Protein AF-A0A838PB51-F1 (afdb_monomer)

Mean predicted aligned error: 17.93 Å

pLDDT: mean 70.6, std 18.44, range [37.28, 97.88]

Radius of gyration: 34.93 Å; Cα contacts (8 Å, |Δi|>4): 74; chains: 1; bounding box: 32×24×112 Å

Sequence (88 aa):
MNTAQFSQRVGVLFLFGAFLVTLSQPAASSLAQRLDDESARLFDYERSIGFDLKEESAKEQEGVTIRDLNYAASTQQRGRVKAYLVQP

Nearest PDB structures (foldseek):
  3qcm-assembly2_B  TM=8.103E-01  e=2.106E-01  Homo sapiens
  7r7d-assembly2_B  TM=7.563E-01  e=3.058E-01  Homo sapiens
  6e8r-assembly2_B  TM=5.870E-01  e=3.058E-01  Homo sapiens
  5aig-assembly2_B  TM=4.122E-01  e=1.128E+00  unidentified
  6xt9-assembly1_I  TM=1.774E-01  e=7.744E+00  Homo sapiens

Foldseek 3Di:
DDDDDDDDDDPDPPPPPPPPPPPPDPPPPPVVVVVVVVVVVVPPAPPVDDWDKDWPDWDDDPNKIKTWMWIADSDNVPGIDIDIDIGD

Solvent-accessible surface area (backbone atoms only — not comparable to full-atom values): 6003 Å² total; per-residue (Å²): 138,84,91,84,90,88,88,84,90,89,85,80,85,79,77,77,77,73,77,76,75,77,79,78,70,81,86,68,69,67,65,58,58,53,52,55,60,54,57,56,59,77,68,69,62,55,82,88,58,78,89,52,74,43,78,79,46,76,45,81,52,98,78,27,39,41,29,38,32,36,32,61,42,78,45,86,88,72,47,66,44,80,49,75,50,79,41,113

Structure (mmCIF, N/CA/C/O backbone):
data_AF-A0A838PB51-F1
#
_entry.id   AF-A0A838PB51-F1
#
loop_
_atom_site.group_PDB
_atom_site.id
_atom_site.type_symbol
_atom_site.label_atom_id
_atom_site.label_alt_id
_atom_site.label_comp_id
_atom_site.label_asym_id
_atom_site.label_entity_id
_atom_site.label_seq_id
_atom_site.pdbx_PDB_ins_code
_atom_site.Cartn_x
_atom_site.Cartn_y
_atom_site.Cartn_z
_atom_site.occupancy
_atom_site.B_iso_or_equiv
_atom_site.auth_seq_id
_atom_site.auth_comp_id
_atom_site.auth_asym_id
_atom_site.auth_atom_id
_atom_site.pdbx_PDB_model_num
ATOM 1 N N . MET A 1 1 ? -13.691 -1.410 -96.669 1.00 37.28 1 MET A N 1
ATOM 2 C CA . MET A 1 1 ? -12.509 -0.725 -96.107 1.00 37.28 1 MET A CA 1
ATOM 3 C C . MET A 1 1 ? -12.945 0.607 -95.520 1.00 37.28 1 MET A C 1
ATOM 5 O O . MET A 1 1 ? -13.535 1.404 -96.231 1.00 37.28 1 MET A O 1
ATOM 9 N N . ASN A 1 2 ? -12.656 0.760 -94.228 1.00 39.94 2 ASN A N 1
ATOM 10 C CA . ASN A 1 2 ? -12.482 1.971 -93.421 1.00 39.94 2 ASN A CA 1
ATOM 11 C C . ASN A 1 2 ? -13.639 2.959 -93.203 1.00 39.94 2 ASN A C 1
ATOM 13 O O . ASN A 1 2 ? -13.817 3.953 -93.895 1.00 39.94 2 ASN A O 1
ATOM 17 N N . THR A 1 3 ? -14.302 2.703 -92.076 1.00 49.16 3 THR A N 1
ATOM 18 C CA . THR A 1 3 ? -14.864 3.649 -91.110 1.00 49.16 3 THR A CA 1
ATOM 19 C C . THR A 1 3 ? -13.807 4.620 -90.568 1.00 49.16 3 THR A C 1
ATOM 21 O O . THR A 1 3 ? -12.843 4.185 -89.939 1.00 49.16 3 THR A O 1
ATOM 24 N N . ALA A 1 4 ? -14.009 5.926 -90.716 1.00 49.69 4 ALA A N 1
ATOM 25 C CA . ALA A 1 4 ? -13.370 6.920 -89.857 1.00 49.69 4 ALA A CA 1
ATOM 26 C C . ALA A 1 4 ? -14.166 8.220 -89.919 1.00 49.69 4 ALA A C 1
ATOM 28 O O . ALA A 1 4 ? -14.128 8.887 -90.942 1.00 49.69 4 ALA A O 1
ATOM 29 N N . GLN A 1 5 ? -14.883 8.545 -88.843 1.00 53.94 5 GLN A N 1
ATOM 30 C CA . GLN A 1 5 ? -15.156 9.907 -88.359 1.00 53.94 5 GLN A CA 1
ATOM 31 C C . GLN A 1 5 ? -16.293 9.855 -87.336 1.00 53.94 5 GLN A C 1
ATOM 33 O O . GLN A 1 5 ? -17.424 10.216 -87.630 1.00 53.94 5 GLN A O 1
ATOM 38 N N . PHE A 1 6 ? -16.007 9.392 -86.120 1.00 51.19 6 PHE A N 1
ATOM 39 C CA . PHE A 1 6 ? -16.873 9.714 -84.983 1.00 51.19 6 PHE A CA 1
ATOM 40 C C . PHE A 1 6 ? -16.136 9.501 -83.660 1.00 51.19 6 PHE A C 1
ATOM 42 O O . PHE A 1 6 ? -16.434 8.582 -82.913 1.00 51.19 6 PHE A O 1
ATOM 49 N N . SER A 1 7 ? -15.106 10.304 -83.393 1.00 52.72 7 SER A N 1
ATOM 50 C CA . SER A 1 7 ? -14.461 10.309 -82.071 1.00 52.72 7 SER A CA 1
ATOM 51 C C . SER A 1 7 ? -13.766 11.636 -81.806 1.00 52.72 7 SER A C 1
ATOM 53 O O . SER A 1 7 ? -12.548 11.733 -81.719 1.00 52.72 7 SER A O 1
ATOM 55 N N . GLN A 1 8 ? -14.557 12.695 -81.688 1.00 53.59 8 GLN A N 1
ATOM 56 C CA . GLN A 1 8 ? -14.153 13.897 -80.970 1.00 53.59 8 GLN A CA 1
ATOM 57 C C . GLN A 1 8 ? -15.381 14.389 -80.210 1.00 53.59 8 GLN A C 1
ATOM 59 O O . GLN A 1 8 ? -16.463 14.418 -80.787 1.00 53.59 8 GLN A O 1
ATOM 64 N N . ARG A 1 9 ? -15.189 14.818 -78.956 1.00 51.44 9 ARG A N 1
ATOM 65 C CA . ARG A 1 9 ? -16.181 15.420 -78.033 1.00 51.44 9 ARG A CA 1
ATOM 66 C C . ARG A 1 9 ? -16.796 14.519 -76.952 1.00 51.44 9 ARG A C 1
ATOM 68 O O . ARG A 1 9 ? -17.930 14.755 -76.570 1.00 51.44 9 ARG A O 1
ATOM 75 N N . VAL A 1 10 ? -16.065 13.572 -76.360 1.00 51.94 10 VAL A N 1
ATOM 76 C CA . VAL A 1 10 ? -16.452 13.043 -75.027 1.00 51.94 10 VAL A CA 1
ATOM 77 C C . VAL A 1 10 ? -15.210 12.731 -74.185 1.00 51.94 10 VAL A C 1
ATOM 79 O O . VAL A 1 10 ? -14.968 11.596 -73.802 1.00 51.94 10 VAL A O 1
ATOM 82 N N . GLY A 1 11 ? -14.350 13.722 -73.948 1.00 48.78 11 GLY A N 1
ATOM 83 C CA . GLY A 1 11 ? -13.067 13.474 -73.275 1.00 48.78 11 GLY A CA 1
ATOM 84 C C . GLY A 1 11 ? -12.572 14.599 -72.379 1.00 48.78 11 GLY A C 1
ATOM 85 O O . GLY A 1 11 ? -11.368 14.730 -72.224 1.00 48.78 11 GLY A O 1
ATOM 86 N N . VAL A 1 12 ? -13.455 15.452 -71.843 1.00 52.06 12 VAL A N 1
ATOM 87 C CA . VAL A 1 12 ? -13.011 16.614 -71.039 1.00 52.06 12 VAL A CA 1
ATOM 88 C C . VAL A 1 12 ? -13.664 16.703 -69.652 1.00 52.06 12 VAL A C 1
ATOM 90 O O . VAL A 1 12 ? -13.188 17.449 -68.808 1.00 52.06 12 VAL A O 1
ATOM 93 N N . LEU A 1 13 ? -14.686 15.905 -69.327 1.00 49.62 13 LEU A N 1
ATOM 94 C CA . LEU A 1 13 ? -15.453 16.105 -68.082 1.00 49.62 13 LEU A CA 1
ATOM 95 C C . LEU A 1 13 ? -15.172 15.123 -66.934 1.00 49.62 13 LEU A C 1
ATOM 97 O O . LEU A 1 13 ? -15.816 15.227 -65.898 1.00 49.62 13 LEU A O 1
ATOM 101 N N . PHE A 1 14 ? -14.195 14.220 -67.058 1.00 50.78 14 PHE A N 1
ATOM 102 C CA . PHE A 1 14 ? -13.918 13.224 -66.006 1.00 50.78 14 PHE A CA 1
ATOM 103 C C . PHE A 1 14 ? -12.637 13.449 -65.189 1.00 50.78 14 PHE A C 1
ATOM 105 O O . PHE A 1 14 ? -12.340 12.646 -64.311 1.00 50.78 14 PHE A O 1
ATOM 112 N N . LEU A 1 15 ? -11.891 14.538 -65.409 1.00 50.09 15 LEU A N 1
ATOM 113 C CA . LEU A 1 15 ? -10.612 14.767 -64.712 1.00 50.09 15 LEU A CA 1
ATOM 114 C C . LEU A 1 15 ? -10.656 15.777 -63.554 1.00 50.09 15 LEU A C 1
ATOM 116 O O . LEU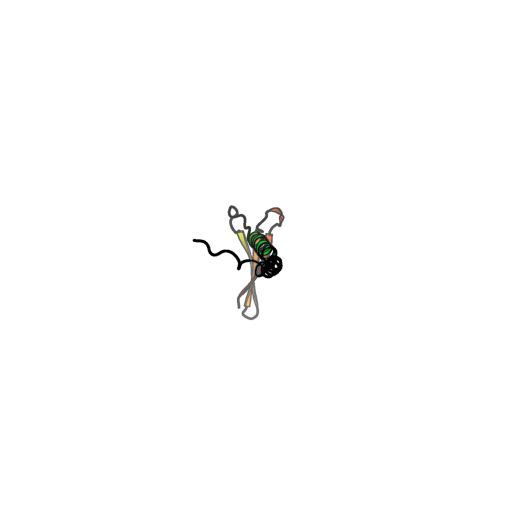 A 1 15 ? -9.666 15.906 -62.843 1.00 50.09 15 LEU A O 1
ATOM 120 N N . PHE A 1 16 ? -11.785 16.445 -63.296 1.00 48.81 16 PHE A N 1
ATOM 121 C CA . PHE A 1 16 ? -11.890 17.412 -62.186 1.00 48.81 16 PHE A CA 1
ATOM 122 C C . PHE A 1 16 ? -12.507 16.854 -60.892 1.00 48.81 16 PHE A C 1
ATOM 124 O O . PHE A 1 16 ? -12.414 17.497 -59.852 1.00 48.81 16 PHE A O 1
ATOM 131 N N . GLY A 1 17 ? -13.101 15.656 -60.914 1.00 46.88 17 GLY A N 1
ATOM 132 C CA . GLY A 1 17 ? -13.761 15.075 -59.733 1.00 46.88 17 GLY A CA 1
ATOM 133 C C . GLY A 1 17 ? -12.836 14.337 -58.758 1.00 46.88 17 GLY A C 1
ATOM 134 O O . GLY A 1 17 ? -13.224 14.089 -57.621 1.00 46.88 17 GLY A O 1
ATOM 135 N N . ALA A 1 18 ? -11.617 13.981 -59.172 1.00 51.06 18 ALA A N 1
ATOM 136 C CA . ALA A 1 18 ? -10.751 13.090 -58.393 1.00 51.06 18 ALA A CA 1
ATOM 137 C C . ALA A 1 18 ? -9.777 13.810 -57.440 1.00 51.06 18 ALA A C 1
ATOM 139 O O . ALA A 1 18 ? -9.134 13.154 -56.626 1.00 51.06 18 ALA A O 1
ATOM 140 N N . PHE A 1 19 ? -9.656 15.140 -57.510 1.00 50.53 19 PHE A N 1
ATOM 141 C CA . PHE A 1 19 ? -8.626 15.871 -56.755 1.00 50.53 19 PHE A CA 1
ATOM 142 C C . PHE A 1 19 ? -9.070 16.341 -55.357 1.00 50.53 19 PHE A C 1
ATOM 144 O O . PHE A 1 19 ? -8.243 16.777 -54.565 1.00 50.53 19 PHE A O 1
ATOM 151 N N . LEU A 1 20 ? -10.361 16.247 -55.022 1.00 49.69 20 LEU A N 1
ATOM 152 C CA . LEU A 1 20 ? -10.914 16.795 -53.771 1.00 49.69 20 LEU A CA 1
ATOM 153 C C . LEU A 1 20 ? -11.171 15.759 -52.664 1.00 49.69 20 LEU A C 1
ATOM 155 O O . LEU A 1 20 ? -11.549 16.139 -51.562 1.00 49.69 20 LEU A O 1
ATOM 159 N N . VAL A 1 21 ? -10.937 14.466 -52.915 1.00 52.09 21 VAL A N 1
ATOM 160 C CA . VAL A 1 21 ? -11.227 13.390 -51.940 1.00 52.09 21 VAL A CA 1
ATOM 161 C C . VAL A 1 21 ? -10.001 13.007 -51.090 1.00 52.09 21 VAL A C 1
ATOM 163 O O . VAL A 1 21 ? -10.118 12.262 -50.124 1.00 52.09 21 VAL A O 1
ATOM 166 N N . THR A 1 22 ? -8.811 13.539 -51.379 1.00 52.19 22 THR A N 1
ATOM 167 C CA . THR A 1 22 ? -7.569 13.138 -50.686 1.00 52.19 22 THR A CA 1
ATOM 168 C C . THR A 1 22 ? -7.214 13.973 -49.452 1.00 52.19 22 THR A C 1
ATOM 170 O O . THR A 1 22 ? -6.273 13.621 -48.746 1.00 52.19 22 THR A O 1
ATOM 173 N N . LEU A 1 23 ? -7.952 15.046 -49.144 1.00 54.62 23 LEU A N 1
ATOM 174 C CA . LEU A 1 23 ? -7.624 15.964 -48.038 1.00 54.62 23 LEU A CA 1
ATOM 175 C C . LEU A 1 23 ? -8.369 15.696 -46.722 1.00 54.62 23 LEU A C 1
ATOM 177 O O . LEU A 1 23 ? -8.093 16.357 -45.725 1.00 54.62 23 LEU A O 1
ATOM 181 N N . SER A 1 24 ? -9.268 14.714 -46.671 1.00 51.94 24 SER A N 1
ATOM 182 C CA . SER A 1 24 ? -9.966 14.333 -45.439 1.00 51.94 24 SER A CA 1
ATOM 183 C C . SER A 1 24 ? -9.384 13.053 -44.837 1.00 51.94 24 SER A C 1
ATOM 185 O O . SER A 1 24 ? -10.093 12.063 -44.671 1.00 51.94 24 SER A O 1
ATOM 187 N N . GLN A 1 25 ? -8.087 13.041 -44.523 1.00 59.75 25 GLN A N 1
ATOM 188 C CA . GLN A 1 25 ? -7.568 12.066 -43.563 1.00 59.75 25 GLN A CA 1
ATOM 189 C C . GLN A 1 25 ? -7.730 12.655 -42.155 1.00 59.75 25 GLN A C 1
ATOM 191 O O . GLN A 1 25 ? -7.129 13.691 -41.862 1.00 59.75 25 GLN A O 1
ATOM 196 N N . PRO A 1 26 ? -8.550 12.054 -41.275 1.00 56.72 26 PRO A N 1
ATOM 197 C CA . PRO A 1 26 ? -8.649 12.512 -39.900 1.00 56.72 26 PRO A CA 1
ATOM 198 C C . PRO A 1 26 ? -7.301 12.280 -39.208 1.00 56.72 26 PRO A C 1
ATOM 200 O O . PRO A 1 26 ? -6.847 11.146 -39.075 1.00 56.72 26 PRO A O 1
ATOM 203 N N . ALA A 1 27 ? -6.667 13.356 -38.741 1.00 58.25 27 ALA A N 1
ATOM 204 C CA . ALA A 1 27 ? -5.437 13.337 -37.945 1.00 58.25 27 ALA A CA 1
ATOM 205 C C . ALA A 1 27 ? -5.680 12.820 -36.507 1.00 58.25 27 ALA A C 1
ATOM 207 O O . ALA A 1 27 ? -5.243 13.425 -35.532 1.00 58.25 27 ALA A O 1
ATOM 208 N N . ALA A 1 28 ? -6.422 11.721 -36.356 1.00 56.44 28 ALA A N 1
ATOM 209 C CA . ALA A 1 28 ? -6.862 11.197 -35.063 1.00 56.44 28 ALA A CA 1
ATOM 210 C C . ALA A 1 28 ? -5.868 10.209 -34.416 1.00 56.44 28 ALA A C 1
ATOM 212 O O . ALA A 1 28 ? -6.127 9.708 -33.326 1.00 56.44 28 ALA A O 1
ATOM 213 N N . SER A 1 29 ? -4.727 9.921 -35.050 1.00 55.31 29 SER A N 1
ATOM 214 C CA . SER A 1 29 ? -3.832 8.837 -34.612 1.00 55.31 29 SER A CA 1
ATOM 215 C C . SER A 1 29 ? -2.708 9.253 -33.652 1.00 55.31 29 SER A C 1
ATOM 217 O O . SER A 1 29 ? -2.106 8.382 -33.038 1.00 55.31 29 SER A O 1
ATOM 219 N N . SER A 1 30 ? -2.422 10.548 -33.463 1.00 57.03 30 SER A N 1
ATOM 220 C CA . SER A 1 30 ? -1.310 10.988 -32.593 1.00 57.03 30 SER A CA 1
ATOM 221 C C . SER A 1 30 ? -1.682 11.138 -31.111 1.00 57.03 30 SER A C 1
ATOM 223 O O . SER A 1 30 ? -0.813 11.056 -30.246 1.00 57.03 30 SER A O 1
ATOM 225 N N . LEU A 1 31 ? -2.967 11.343 -30.800 1.00 53.59 31 LEU A N 1
ATOM 226 C CA . LEU A 1 31 ? -3.457 11.512 -29.425 1.00 53.59 31 LEU A CA 1
ATOM 227 C C . LEU A 1 31 ? -3.568 10.177 -28.675 1.00 53.59 31 LEU A C 1
ATOM 229 O O . LEU A 1 31 ? -3.258 10.126 -27.489 1.00 53.59 31 LEU A O 1
ATOM 233 N N . ALA A 1 32 ? -3.943 9.099 -29.371 1.00 55.97 32 ALA A N 1
ATOM 234 C CA . ALA A 1 32 ? -4.017 7.755 -28.794 1.00 55.97 32 ALA A CA 1
ATOM 235 C C . ALA A 1 32 ? -2.626 7.221 -28.407 1.00 55.97 32 ALA A C 1
ATOM 237 O O . ALA A 1 32 ? -2.432 6.764 -27.288 1.00 55.97 32 ALA A O 1
ATOM 238 N N . GLN A 1 33 ? -1.629 7.399 -29.280 1.00 58.00 33 GLN A N 1
ATOM 239 C CA . GLN A 1 33 ? -0.254 6.948 -29.028 1.00 58.00 33 GLN A CA 1
ATOM 240 C C . GLN A 1 33 ? 0.391 7.615 -27.802 1.00 58.00 33 GLN A C 1
ATOM 242 O O . GLN A 1 33 ? 1.179 6.995 -27.097 1.00 58.00 33 GLN A O 1
ATOM 247 N N . ARG A 1 34 ? 0.047 8.879 -27.521 1.00 57.16 34 ARG A N 1
ATOM 248 C CA . ARG A 1 34 ? 0.604 9.619 -26.380 1.00 57.16 34 ARG A CA 1
ATOM 249 C C . ARG A 1 34 ? 0.020 9.170 -25.034 1.00 57.16 34 ARG A C 1
ATOM 251 O O . ARG A 1 34 ? 0.717 9.238 -24.027 1.00 57.16 34 ARG A O 1
ATOM 258 N N . LEU A 1 35 ? -1.238 8.721 -25.017 1.00 57.81 35 LEU A N 1
ATOM 259 C CA . LEU A 1 35 ? -1.900 8.201 -23.814 1.00 57.81 35 LEU A CA 1
ATOM 260 C C . LEU A 1 35 ? -1.350 6.825 -23.410 1.00 57.81 35 LEU A C 1
ATOM 262 O O . LEU A 1 35 ? -1.195 6.547 -22.218 1.00 57.81 35 LEU A O 1
ATOM 266 N N . ASP A 1 36 ? -0.999 5.992 -24.390 1.00 60.00 36 ASP A N 1
ATOM 267 C CA . ASP A 1 36 ? -0.399 4.678 -24.140 1.00 60.00 36 ASP A CA 1
ATOM 268 C C . ASP A 1 36 ? 0.998 4.806 -23.501 1.00 60.00 36 ASP A C 1
ATOM 270 O O . ASP A 1 36 ? 1.302 4.121 -22.525 1.00 60.00 36 ASP A O 1
ATOM 274 N N . ASP A 1 37 ? 1.815 5.759 -23.959 1.00 61.69 37 ASP A N 1
ATOM 275 C CA . ASP A 1 37 ? 3.156 5.990 -23.402 1.00 61.69 37 ASP A CA 1
ATOM 276 C C . ASP A 1 37 ? 3.137 6.584 -21.979 1.00 61.69 37 ASP A C 1
ATOM 278 O O . ASP A 1 37 ? 4.001 6.260 -21.157 1.00 61.69 37 ASP A O 1
ATOM 282 N N . GLU A 1 38 ? 2.176 7.455 -21.647 1.00 61.53 38 GLU A N 1
ATOM 283 C CA . GLU A 1 38 ? 2.066 8.008 -20.287 1.00 61.53 38 GLU A CA 1
ATOM 284 C C . GLU A 1 38 ? 1.492 6.999 -19.290 1.00 61.53 38 GLU A C 1
ATOM 286 O O . GLU A 1 38 ? 1.980 6.905 -18.160 1.00 61.53 38 GLU A O 1
ATOM 291 N N . SER A 1 39 ? 0.500 6.208 -19.701 1.00 60.81 39 SER A N 1
ATOM 292 C CA . SER A 1 39 ? -0.073 5.165 -18.845 1.00 60.81 39 SER A CA 1
ATOM 293 C C . SER A 1 39 ? 0.931 4.051 -18.538 1.00 60.81 39 SER A C 1
ATOM 295 O O . SER A 1 39 ? 0.994 3.591 -17.397 1.00 60.81 39 SER A O 1
ATOM 297 N N . ALA A 1 40 ? 1.793 3.692 -19.496 1.00 61.31 40 ALA A N 1
ATOM 298 C CA . ALA A 1 40 ? 2.879 2.739 -19.278 1.00 61.31 40 ALA A CA 1
ATOM 299 C C . ALA A 1 40 ? 3.872 3.203 -18.193 1.00 61.31 40 ALA A C 1
ATOM 301 O O . ALA A 1 40 ? 4.385 2.382 -17.435 1.00 61.31 40 ALA A O 1
ATOM 302 N N . ARG A 1 41 ? 4.103 4.517 -18.060 1.00 64.19 41 ARG A N 1
ATOM 303 C CA . ARG A 1 41 ? 5.012 5.087 -17.047 1.00 64.19 41 ARG A CA 1
ATOM 304 C C . ARG A 1 41 ? 4.418 5.148 -15.643 1.00 64.19 41 ARG A C 1
ATOM 306 O O . ARG A 1 41 ? 5.174 5.151 -14.675 1.00 64.19 41 ARG A O 1
ATOM 313 N N . LEU A 1 42 ? 3.090 5.187 -15.502 1.00 59.22 42 LEU A N 1
ATOM 314 C CA . LEU A 1 42 ? 2.431 5.198 -14.185 1.00 59.22 42 LEU A CA 1
ATOM 315 C C . LEU A 1 42 ? 2.653 3.895 -13.403 1.00 59.22 42 LEU A C 1
ATOM 317 O O . LEU A 1 42 ? 2.550 3.897 -12.176 1.00 59.22 42 LEU A O 1
ATOM 321 N N . PHE A 1 43 ? 2.991 2.812 -14.105 1.00 69.06 43 PHE A N 1
ATOM 322 C CA . PHE A 1 43 ? 3.206 1.481 -13.540 1.00 69.06 43 PHE A CA 1
ATOM 323 C C . PHE A 1 43 ? 4.612 0.931 -13.825 1.00 69.06 43 PHE A C 1
ATOM 325 O O . PHE A 1 43 ? 4.812 -0.286 -13.811 1.00 69.06 43 PHE A O 1
ATOM 332 N N . ASP A 1 44 ? 5.588 1.807 -14.080 1.00 69.75 44 ASP A N 1
ATOM 333 C CA . ASP A 1 44 ? 6.989 1.419 -14.275 1.00 69.75 44 ASP A CA 1
ATOM 334 C C . ASP A 1 44 ? 7.648 1.105 -12.921 1.00 69.75 44 ASP A C 1
ATOM 336 O O . ASP A 1 44 ? 8.411 1.888 -12.352 1.00 69.75 44 ASP A O 1
ATOM 340 N N . TYR A 1 45 ? 7.246 -0.028 -12.343 1.00 68.12 45 TYR A N 1
ATOM 341 C CA . TYR A 1 45 ? 7.790 -0.525 -11.089 1.00 68.12 45 TYR A CA 1
ATOM 342 C C . TYR A 1 45 ? 9.121 -1.232 -11.333 1.00 68.12 45 TYR A C 1
ATOM 344 O O . TYR A 1 45 ? 9.218 -2.156 -12.148 1.00 68.12 45 TYR A O 1
ATOM 352 N N . GLU A 1 46 ? 10.135 -0.864 -10.556 1.00 71.50 46 GLU A N 1
ATOM 353 C CA . GLU A 1 46 ? 11.420 -1.552 -10.575 1.00 71.50 46 GLU A CA 1
ATOM 354 C C . GLU A 1 46 ? 11.272 -2.967 -9.982 1.00 71.50 46 GLU A C 1
ATOM 356 O O . GLU A 1 46 ? 11.243 -3.167 -8.769 1.00 71.50 46 GLU A O 1
ATOM 361 N N . ARG A 1 47 ? 11.164 -3.979 -10.855 1.00 74.19 47 ARG A N 1
ATOM 362 C CA . ARG A 1 47 ? 10.888 -5.381 -10.472 1.00 74.19 47 ARG A CA 1
ATOM 363 C C . ARG A 1 47 ? 11.996 -6.052 -9.654 1.00 74.19 47 ARG A C 1
ATOM 365 O O . ARG A 1 47 ? 11.764 -7.118 -9.092 1.00 74.19 47 ARG A O 1
ATOM 372 N N . SER A 1 48 ? 13.199 -5.480 -9.634 1.00 73.31 48 SER A N 1
ATOM 373 C CA . SER A 1 48 ? 14.337 -5.987 -8.856 1.00 73.31 48 SER A CA 1
ATOM 374 C C . SER A 1 48 ? 14.197 -5.687 -7.359 1.00 73.31 48 SER A C 1
ATOM 376 O O . SER A 1 48 ? 14.840 -6.352 -6.546 1.00 73.31 48 SER A O 1
ATOM 378 N N . ILE A 1 49 ? 13.356 -4.716 -6.983 1.00 71.50 49 ILE A N 1
ATOM 379 C CA . ILE A 1 49 ? 13.136 -4.316 -5.596 1.00 71.50 49 ILE A CA 1
ATOM 380 C C . ILE A 1 49 ? 11.879 -5.016 -5.076 1.00 71.50 49 ILE A C 1
ATOM 382 O O . ILE A 1 49 ? 10.779 -4.842 -5.597 1.00 71.50 49 ILE A O 1
ATOM 386 N N . GLY A 1 50 ? 12.041 -5.822 -4.025 1.00 72.81 50 GLY A N 1
ATOM 387 C CA . GLY A 1 50 ? 10.912 -6.444 -3.338 1.00 72.81 50 GLY A CA 1
ATOM 388 C C . GLY A 1 50 ? 9.987 -5.395 -2.717 1.00 72.81 50 GLY A C 1
ATOM 389 O O . GLY A 1 50 ? 10.449 -4.406 -2.145 1.00 72.81 50 GLY A O 1
ATOM 390 N N . PHE A 1 51 ? 8.675 -5.621 -2.803 1.00 80.81 51 PHE A N 1
ATOM 391 C CA . PHE A 1 51 ? 7.687 -4.770 -2.145 1.00 80.81 51 PHE A CA 1
ATOM 392 C C . PHE A 1 51 ? 7.810 -4.897 -0.616 1.00 80.81 51 PHE A C 1
ATOM 394 O O . PHE A 1 51 ? 7.441 -5.918 -0.040 1.0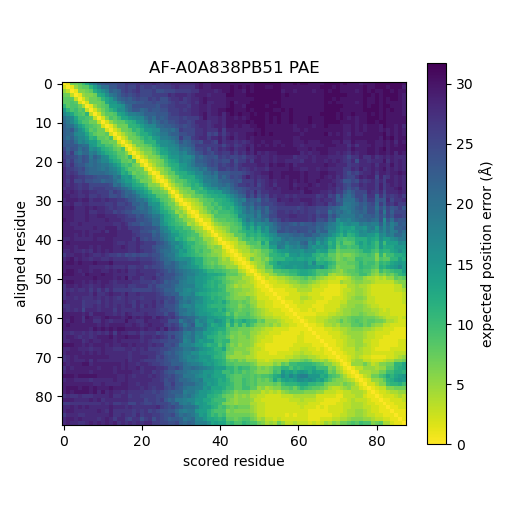0 80.81 51 PHE A O 1
ATOM 401 N N . ASP A 1 52 ? 8.355 -3.867 0.037 1.00 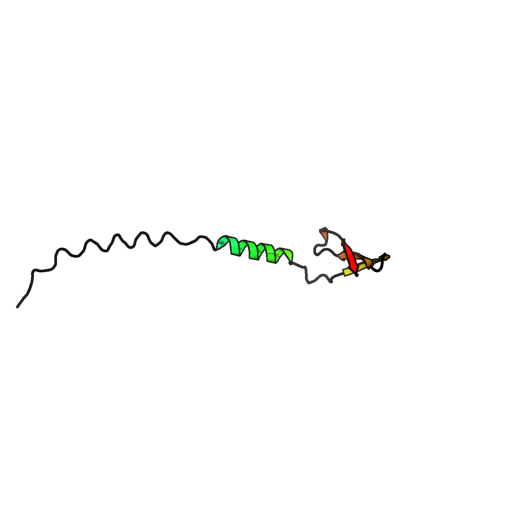85.00 52 ASP A N 1
ATOM 402 C CA . ASP A 1 52 ? 8.552 -3.817 1.493 1.00 85.00 52 ASP A CA 1
ATOM 403 C C . ASP A 1 52 ? 7.436 -3.013 2.168 1.00 85.00 52 ASP A C 1
ATOM 405 O O . ASP A 1 52 ? 7.526 -1.785 2.267 1.00 85.00 52 ASP A O 1
ATOM 409 N N . LEU A 1 53 ? 6.402 -3.712 2.640 1.00 90.19 53 LEU A N 1
ATOM 410 C CA . LEU A 1 53 ? 5.286 -3.169 3.415 1.00 90.19 53 LEU A CA 1
ATOM 411 C C . LEU A 1 53 ? 5.512 -3.388 4.916 1.00 90.19 53 LEU A C 1
ATOM 413 O O . LEU A 1 53 ? 5.822 -4.495 5.350 1.00 90.19 53 LEU A O 1
ATOM 417 N N . LYS A 1 54 ? 5.298 -2.344 5.718 1.00 92.56 54 LYS A N 1
ATOM 418 C CA . LYS A 1 54 ? 5.396 -2.382 7.182 1.00 92.56 54 LYS A CA 1
ATOM 419 C C . LYS A 1 54 ? 4.159 -1.768 7.813 1.00 92.56 54 LYS A C 1
ATOM 421 O O . LYS A 1 54 ? 3.763 -0.682 7.411 1.00 92.56 54 LYS A O 1
ATOM 426 N N . GLU A 1 55 ? 3.593 -2.436 8.808 1.00 95.69 55 GLU A N 1
ATOM 427 C CA . GLU A 1 55 ? 2.545 -1.874 9.664 1.00 95.69 55 GLU A CA 1
ATOM 428 C C . GLU A 1 55 ? 3.200 -1.076 10.800 1.00 95.69 55 GLU A C 1
ATOM 430 O O . GLU A 1 55 ? 4.097 -1.583 11.475 1.00 95.69 55 GLU A O 1
ATOM 435 N N . GLU A 1 56 ? 2.807 0.188 10.966 1.00 96.06 56 GLU A N 1
ATOM 436 C CA . GLU A 1 56 ? 3.219 1.032 12.096 1.00 96.06 56 GLU A CA 1
ATOM 437 C C . GLU A 1 56 ? 2.258 0.886 13.275 1.00 96.06 56 GLU A C 1
ATOM 439 O O . GLU A 1 56 ? 2.687 0.871 14.429 1.00 96.06 56 GLU A O 1
ATOM 444 N N . SER A 1 57 ? 0.958 0.808 12.992 1.00 96.56 57 SER A N 1
ATOM 445 C CA . SER A 1 57 ? -0.076 0.747 14.015 1.00 96.56 57 SER A CA 1
ATOM 446 C C . SER A 1 57 ? -1.336 0.067 13.483 1.00 96.56 57 SER A C 1
ATOM 448 O O . SER A 1 57 ? -1.586 0.035 12.277 1.00 96.56 57 SER A O 1
ATOM 450 N N . ALA A 1 58 ? -2.144 -0.454 14.402 1.00 96.94 58 ALA A N 1
ATOM 451 C CA . ALA A 1 58 ? -3.496 -0.908 14.131 1.00 96.94 58 ALA A CA 1
ATOM 452 C C . ALA A 1 58 ? -4.398 -0.458 15.281 1.00 96.94 58 ALA A C 1
ATOM 454 O O . ALA A 1 58 ? -4.087 -0.687 16.454 1.00 96.94 58 ALA A O 1
ATOM 455 N N . LYS A 1 59 ? -5.514 0.189 14.951 1.00 97.25 59 LYS A N 1
ATOM 456 C CA . LYS A 1 59 ? -6.489 0.684 15.919 1.00 97.25 59 LYS A CA 1
ATOM 457 C C . LYS A 1 59 ? -7.895 0.303 15.489 1.00 97.25 59 LYS A C 1
ATOM 459 O O . LYS A 1 59 ? -8.291 0.558 14.360 1.00 97.25 59 LYS A O 1
ATOM 464 N N . GLU A 1 60 ? -8.657 -0.235 16.430 1.00 96.69 60 GLU A N 1
ATOM 465 C CA . GLU A 1 60 ? -10.092 -0.443 16.276 1.00 96.69 60 GLU A CA 1
ATOM 466 C C . GLU A 1 60 ? -10.849 0.795 16.771 1.00 96.69 60 GLU A C 1
ATOM 468 O O . GLU A 1 60 ? -10.602 1.287 17.878 1.00 96.69 60 GLU A O 1
ATOM 473 N N . GLN A 1 61 ? -11.769 1.308 15.962 1.00 94.12 61 GLN A N 1
ATOM 474 C CA . GLN A 1 61 ? -12.650 2.406 16.329 1.00 94.12 61 GLN A CA 1
ATOM 475 C C . GLN A 1 61 ? -14.025 2.206 15.697 1.00 94.12 61 GLN A C 1
ATOM 477 O O . GLN A 1 61 ? -14.142 2.125 14.483 1.00 94.12 61 GLN A O 1
ATOM 482 N N . GLU A 1 62 ? -15.069 2.160 16.530 1.00 95.00 62 GLU A N 1
ATOM 483 C CA . GLU A 1 62 ? -16.469 2.106 16.071 1.00 95.00 62 GLU A CA 1
ATOM 484 C C . GLU A 1 62 ? -16.777 0.9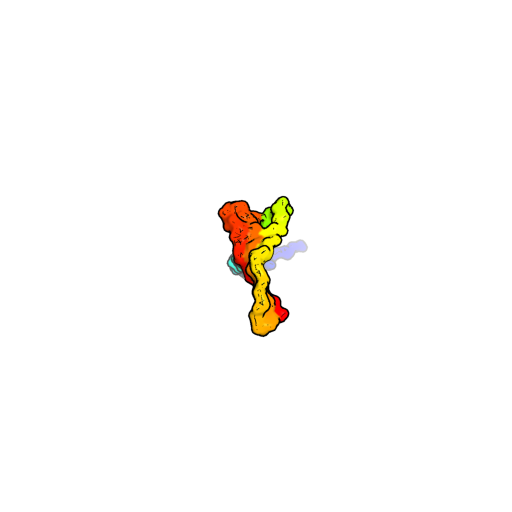13 15.140 1.00 95.00 62 GLU A C 1
ATOM 486 O O . GLU A 1 62 ? -17.633 1.003 14.266 1.00 95.00 62 GLU A O 1
ATOM 491 N N . GLY A 1 63 ? -16.094 -0.220 15.348 1.00 95.12 63 GLY A N 1
ATOM 492 C CA . GLY A 1 63 ? -16.230 -1.419 14.513 1.00 95.12 63 GLY A CA 1
ATOM 493 C C . GLY A 1 63 ? -15.425 -1.375 13.214 1.00 95.12 63 GLY A C 1
ATOM 494 O O . GLY A 1 63 ? -15.640 -2.218 12.355 1.00 95.12 63 GLY A O 1
ATOM 495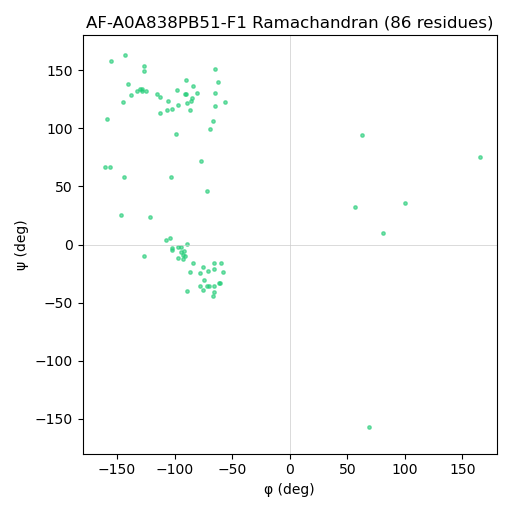 N N . VAL A 1 64 ? -14.541 -0.386 13.056 1.00 96.62 64 VAL A N 1
ATOM 496 C CA . VAL A 1 64 ? -13.634 -0.240 11.918 1.00 96.62 64 VAL A CA 1
ATOM 497 C C . VAL A 1 64 ? -12.194 -0.380 12.400 1.00 96.62 64 VAL A C 1
ATOM 499 O O . VAL A 1 64 ? -11.759 0.337 13.307 1.00 96.62 64 VAL A O 1
ATOM 502 N N . THR A 1 65 ? -11.412 -1.230 11.739 1.00 97.56 65 THR A N 1
ATOM 503 C CA . THR A 1 65 ? -9.966 -1.302 11.955 1.00 97.56 65 THR A CA 1
ATOM 504 C C . THR A 1 65 ? -9.250 -0.336 11.014 1.00 97.56 65 THR A C 1
ATOM 506 O O . THR A 1 65 ? -9.327 -0.459 9.793 1.00 97.56 65 THR A O 1
ATOM 509 N N . ILE A 1 66 ? -8.485 0.598 11.569 1.00 97.12 66 ILE A N 1
ATOM 510 C CA . ILE A 1 66 ? -7.579 1.477 10.827 1.00 97.12 66 ILE A CA 1
ATOM 511 C C . ILE A 1 66 ? -6.150 1.007 11.083 1.00 97.12 66 ILE A C 1
ATOM 513 O O . ILE A 1 66 ? -5.718 0.922 12.232 1.00 97.12 66 ILE A O 1
ATOM 517 N N . ARG A 1 67 ? -5.416 0.696 10.016 1.00 97.88 67 ARG A N 1
ATOM 518 C CA . ARG A 1 67 ? -4.001 0.316 10.072 1.00 97.88 67 ARG A CA 1
ATOM 519 C C . ARG A 1 67 ? -3.155 1.387 9.411 1.00 97.88 67 ARG A C 1
ATOM 521 O O . ARG A 1 67 ? -3.384 1.716 8.246 1.00 97.88 67 ARG A O 1
ATOM 528 N N . ASP A 1 68 ? -2.158 1.874 10.131 1.00 96.31 68 ASP A N 1
ATOM 529 C CA . ASP A 1 68 ? -1.147 2.776 9.593 1.00 96.31 68 ASP A CA 1
ATOM 530 C C . ASP A 1 68 ? -0.049 1.925 8.954 1.00 96.31 68 ASP A C 1
ATOM 532 O O . ASP A 1 68 ? 0.534 1.052 9.602 1.00 96.31 68 ASP A O 1
ATOM 536 N N . LEU A 1 69 ? 0.225 2.149 7.673 1.00 95.19 69 LEU A N 1
ATOM 537 C CA . LEU A 1 69 ? 1.147 1.348 6.876 1.00 95.19 69 LEU A CA 1
ATOM 538 C C . LEU A 1 69 ? 2.204 2.230 6.214 1.00 95.19 69 LEU A C 1
ATOM 540 O O . LEU A 1 69 ? 1.936 3.345 5.776 1.00 95.19 69 LEU A O 1
ATOM 544 N N . ASN A 1 70 ? 3.391 1.670 6.020 1.00 92.56 70 ASN A N 1
ATOM 545 C CA . ASN A 1 70 ? 4.453 2.270 5.236 1.00 92.56 70 ASN A CA 1
ATOM 546 C C . ASN A 1 70 ? 4.970 1.297 4.194 1.00 92.56 70 ASN A C 1
ATOM 548 O O . ASN A 1 70 ? 5.380 0.190 4.549 1.00 92.56 70 ASN A O 1
ATOM 552 N N . TYR A 1 71 ? 5.139 1.745 2.958 1.00 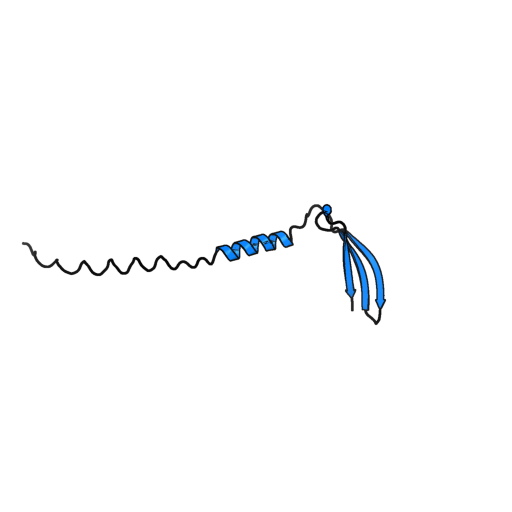88.81 71 TYR A N 1
ATOM 553 C CA . TYR A 1 71 ? 5.811 0.950 1.933 1.00 88.81 71 TYR A CA 1
ATOM 554 C C . TYR A 1 71 ? 6.958 1.704 1.265 1.00 88.81 71 TYR A C 1
ATOM 556 O O . TYR A 1 71 ? 6.997 2.936 1.261 1.00 88.81 71 TYR A O 1
ATOM 564 N N . ALA A 1 72 ? 7.939 0.969 0.745 1.00 84.06 72 ALA A N 1
ATOM 565 C CA . ALA A 1 72 ? 9.016 1.565 -0.040 1.00 84.06 72 ALA A CA 1
ATOM 566 C C . ALA A 1 72 ? 8.453 2.170 -1.337 1.00 84.06 72 ALA A C 1
ATOM 568 O O . ALA A 1 72 ? 7.706 1.507 -2.058 1.00 84.06 72 ALA A O 1
ATOM 569 N N . ALA A 1 73 ? 8.796 3.427 -1.643 1.00 74.56 73 ALA A N 1
ATOM 570 C CA . ALA A 1 73 ? 8.467 3.998 -2.943 1.00 74.56 73 ALA A CA 1
ATOM 571 C C . ALA A 1 73 ? 9.220 3.251 -4.054 1.00 74.56 73 ALA A C 1
ATOM 573 O O . ALA A 1 73 ? 10.336 2.777 -3.847 1.00 74.56 73 ALA A O 1
ATOM 574 N N . SER A 1 74 ? 8.636 3.218 -5.255 1.00 65.75 74 SER A N 1
ATOM 575 C CA . SER A 1 74 ? 9.250 2.576 -6.427 1.00 65.75 74 SER A CA 1
ATOM 576 C C . SER A 1 74 ? 10.612 3.164 -6.813 1.00 65.75 74 SER A C 1
ATOM 578 O O . SER A 1 74 ? 11.334 2.551 -7.588 1.00 65.75 74 SER A O 1
ATOM 580 N N . THR A 1 75 ? 10.966 4.351 -6.313 1.00 67.56 75 THR A N 1
ATOM 581 C CA . THR A 1 75 ? 12.273 4.970 -6.540 1.00 67.56 75 THR A CA 1
ATOM 582 C C . THR A 1 75 ? 12.931 5.302 -5.204 1.00 67.56 75 THR A C 1
ATOM 584 O O . THR A 1 75 ? 12.322 5.922 -4.329 1.00 67.56 75 THR A O 1
ATOM 587 N N . GLN A 1 76 ? 14.209 4.935 -5.049 1.00 66.94 76 GLN A N 1
ATOM 588 C CA . GLN A 1 76 ? 14.967 5.134 -3.802 1.00 66.94 76 GLN A CA 1
ATOM 589 C C . GLN A 1 76 ? 15.038 6.609 -3.361 1.00 66.94 76 GLN A C 1
ATOM 591 O O . GLN A 1 76 ? 15.190 6.905 -2.179 1.00 66.94 76 GLN A O 1
ATOM 596 N N . GLN A 1 77 ? 14.87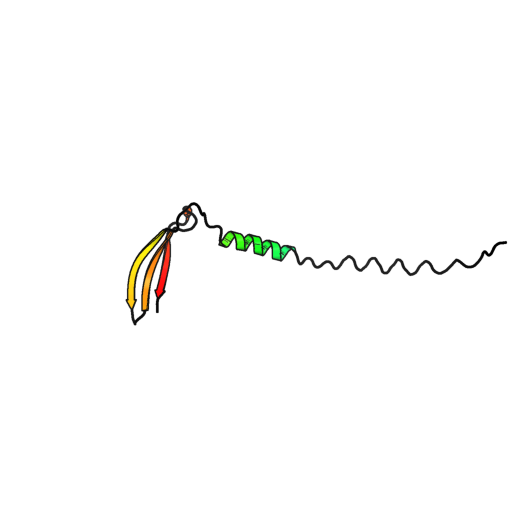4 7.544 -4.300 1.00 72.38 77 GLN A N 1
ATOM 597 C CA . GLN A 1 77 ? 14.917 8.986 -4.053 1.00 72.38 77 GLN A CA 1
ATOM 598 C C . GLN A 1 77 ? 13.701 9.523 -3.282 1.00 72.38 77 GLN A C 1
ATOM 600 O O . GLN A 1 77 ? 13.800 10.587 -2.675 1.00 72.38 77 GLN A O 1
ATOM 605 N N . ARG 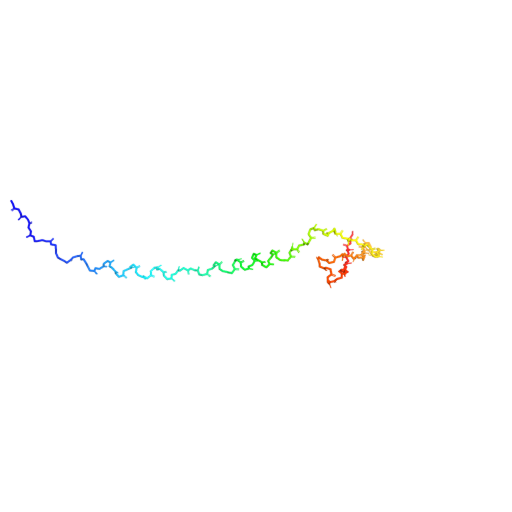A 1 78 ? 12.551 8.832 -3.308 1.00 71.62 78 ARG A N 1
ATOM 606 C CA . ARG A 1 78 ? 11.295 9.333 -2.715 1.00 71.62 78 ARG A CA 1
ATOM 607 C C . ARG A 1 78 ? 11.034 8.864 -1.279 1.00 71.62 78 ARG A C 1
ATOM 609 O O . ARG A 1 78 ? 10.053 9.297 -0.682 1.00 71.62 78 ARG A O 1
ATOM 616 N N . GLY A 1 79 ? 11.906 8.036 -0.703 1.00 78.75 79 GLY A N 1
ATOM 617 C CA . GLY A 1 79 ? 11.732 7.517 0.657 1.00 78.75 79 GLY A CA 1
ATOM 618 C C . GLY A 1 79 ? 10.555 6.538 0.786 1.00 78.75 79 GLY A C 1
ATOM 619 O O . GLY A 1 79 ? 10.156 5.896 -0.185 1.00 78.75 79 GLY A O 1
ATOM 620 N N . ARG A 1 80 ? 10.016 6.376 2.002 1.00 84.81 80 ARG A N 1
ATOM 621 C CA . ARG A 1 80 ? 8.839 5.524 2.254 1.00 84.81 80 ARG A CA 1
ATOM 622 C C . ARG A 1 80 ? 7.548 6.324 2.116 1.00 84.81 80 ARG A C 1
ATOM 624 O O . ARG A 1 80 ? 7.475 7.465 2.567 1.00 84.81 80 ARG A O 1
ATOM 631 N N . VAL A 1 81 ? 6.525 5.698 1.547 1.00 88.19 81 VAL A N 1
ATOM 632 C CA . VAL A 1 81 ? 5.173 6.250 1.448 1.00 88.19 81 VAL A CA 1
ATOM 633 C C . VAL A 1 81 ? 4.367 5.819 2.666 1.00 88.19 81 VAL A C 1
ATOM 635 O O . VAL A 1 81 ? 4.332 4.629 2.978 1.00 88.19 81 VAL A O 1
ATOM 638 N N . LYS A 1 82 ? 3.718 6.782 3.329 1.00 92.75 82 LYS A N 1
ATOM 639 C CA . LYS A 1 82 ? 2.728 6.530 4.382 1.00 92.75 82 LYS A CA 1
ATOM 640 C C . LYS A 1 82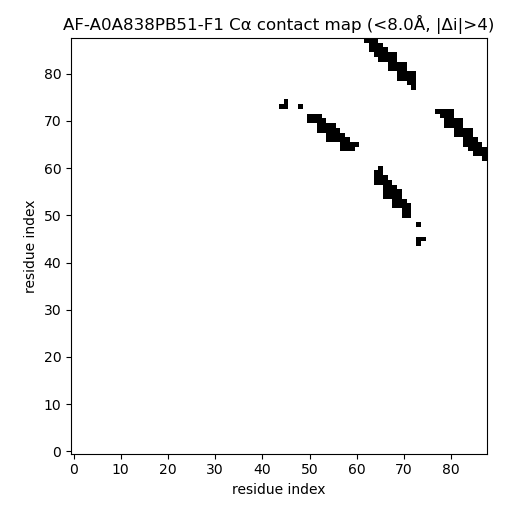 ? 1.360 6.274 3.761 1.00 92.75 82 LYS A C 1
ATOM 642 O O . LYS A 1 82 ? 0.949 7.005 2.861 1.00 92.75 82 LYS A O 1
ATOM 647 N N . ALA A 1 83 ? 0.659 5.269 4.256 1.00 93.38 83 ALA A N 1
ATOM 648 C CA . ALA A 1 83 ? -0.659 4.861 3.804 1.00 93.38 83 ALA A CA 1
ATOM 649 C C . ALA A 1 83 ? -1.519 4.406 4.985 1.00 93.38 83 ALA A C 1
ATOM 651 O O . ALA A 1 83 ? -1.010 4.099 6.058 1.00 93.38 83 ALA A O 1
ATOM 652 N N . TYR A 1 84 ? -2.826 4.339 4.755 1.00 94.25 84 TYR A N 1
ATOM 653 C CA . TYR A 1 84 ? -3.801 3.878 5.736 1.00 94.25 84 TYR A CA 1
ATOM 654 C C . TYR A 1 84 ? -4.663 2.794 5.096 1.00 94.25 84 TYR A C 1
ATOM 656 O O . TYR A 1 84 ? -5.154 2.981 3.980 1.00 94.25 84 TYR A O 1
ATOM 664 N N . LEU A 1 85 ? -4.849 1.673 5.789 1.00 94.88 85 LEU A N 1
ATOM 665 C CA . LEU A 1 85 ? -5.804 0.636 5.410 1.00 94.88 85 LEU A CA 1
ATOM 666 C C . LEU A 1 85 ? -6.987 0.690 6.373 1.00 94.88 85 LEU A C 1
ATOM 668 O O . LEU A 1 85 ? -6.830 0.456 7.568 1.00 94.88 85 LEU A O 1
ATOM 672 N N . VAL A 1 86 ? -8.159 1.006 5.832 1.00 95.88 86 VAL A N 1
ATOM 673 C CA . VAL A 1 86 ? -9.419 1.052 6.575 1.00 95.88 86 VAL A CA 1
ATOM 674 C C . VAL A 1 86 ? -10.205 -0.212 6.253 1.00 95.88 86 VAL A C 1
ATOM 676 O O . VAL A 1 86 ? -10.572 -0.434 5.099 1.00 95.88 86 VAL A O 1
ATOM 679 N N . GLN A 1 87 ? -10.431 -1.041 7.265 1.00 95.75 87 GLN A N 1
ATOM 680 C CA . GLN A 1 87 ? -11.178 -2.287 7.170 1.00 95.75 87 GLN A CA 1
ATOM 681 C C . GLN A 1 87 ? -12.482 -2.150 7.974 1.00 95.75 87 GLN A C 1
ATOM 683 O O . GLN A 1 87 ? -12.399 -1.991 9.192 1.00 95.75 87 GLN A O 1
ATOM 688 N N . PRO A 1 88 ? -13.653 -2.162 7.308 1.00 92.56 88 PRO A N 1
ATOM 689 C CA . PRO A 1 88 ? -14.954 -2.193 7.973 1.00 92.56 88 PRO A CA 1
ATOM 690 C C . PRO A 1 88 ? -15.230 -3.510 8.703 1.00 92.56 88 PRO A C 1
ATOM 692 O O . PRO A 1 88 ? -14.556 -4.524 8.394 1.00 92.56 88 PRO A O 1
#

Secondary structure (DSSP, 8-state):
-------SSSSSSSSSSSSSSSS-----HHHHHHHHHHHHHHT---TTS---EEEEEEEEETTEEEEEEEEE-SSGGG-EEEEEEEE-